Protein AF-A0A6P5FGN2-F1 (afdb_monomer_lite)

Sequence (164 aa):
MEKKVLAVSGIVGFLGLLSAILGFIANTKRIKASQVQLTTSGDCIYPESSAAALAVVAAVTLLFAQLIASAATGCGCCCCCKGSTRQWKWNCRRVSGLIAAIVSWFTFILAFSIFISAAVWNSRHRQSGQKSCYVLRSRDLPEAAILSLITAILGVSSYVSLRD

pLDDT: mean 79.88, std 17.23, range [37.84, 97.81]

Secondary structure (DSSP, 8-state):
-HHHHHHHHHHHHHHHHHHHHHHHHHHHHSPPGGGPEEPTTSPEE-----HHHHHHHHHHHHHHHHHHHHHHH--TT-TTS----------HHHHHHHHHHHHHHHHHHHHHHHHHHHHHHHH----TT-SS-----TTHHHHHHHHHHHHHHHHHHHHHHHH-

Structure (mmCIF, N/CA/C/O backbone):
data_AF-A0A6P5FGN2-F1
#
_entry.id   AF-A0A6P5FGN2-F1
#
loop_
_atom_site.group_PDB
_atom_site.id
_atom_site.type_symbol
_atom_site.label_atom_id
_atom_site.label_alt_id
_atom_site.label_comp_id
_atom_site.label_asym_id
_atom_site.label_entity_id
_atom_site.label_seq_id
_atom_site.pdbx_PDB_ins_code
_atom_site.Cartn_x
_atom_site.Cartn_y
_atom_site.Cartn_z
_atom_site.occupancy
_atom_site.B_iso_or_equiv
_atom_site.auth_seq_id
_atom_site.auth_comp_id
_atom_site.auth_asym_id
_atom_site.auth_atom_id
_atom_site.pdbx_PDB_model_num
ATOM 1 N N . MET A 1 1 ? 8.329 4.304 -26.026 1.00 60.59 1 MET A N 1
ATOM 2 C CA . MET A 1 1 ? 8.625 3.798 -24.664 1.00 60.59 1 MET A CA 1
ATOM 3 C C . MET A 1 1 ? 8.032 4.717 -23.599 1.00 60.59 1 MET A C 1
ATOM 5 O O . MET A 1 1 ? 7.342 4.222 -22.717 1.00 60.59 1 MET A O 1
ATOM 9 N N . GLU A 1 2 ? 8.170 6.035 -23.750 1.00 80.88 2 GLU A N 1
ATOM 10 C CA . GLU A 1 2 ? 7.707 7.057 -22.793 1.00 80.88 2 GLU A CA 1
ATOM 11 C C . GLU A 1 2 ? 6.203 7.019 -22.489 1.00 80.88 2 GLU A C 1
ATOM 13 O O . GLU A 1 2 ? 5.822 7.004 -21.326 1.00 80.88 2 GLU A O 1
ATOM 18 N N . LYS A 1 3 ? 5.333 6.878 -23.502 1.00 85.12 3 LYS A N 1
ATOM 19 C CA . LYS A 1 3 ? 3.870 6.796 -23.288 1.00 85.12 3 LYS A CA 1
ATOM 20 C C . LYS A 1 3 ? 3.469 5.668 -22.327 1.00 85.12 3 LYS A C 1
ATOM 22 O O . LYS A 1 3 ? 2.592 5.844 -21.492 1.00 85.12 3 LYS A O 1
ATOM 27 N N . LYS A 1 4 ? 4.135 4.510 -22.422 1.00 85.31 4 LYS A N 1
ATOM 28 C CA . LYS A 1 4 ? 3.895 3.367 -21.526 1.00 85.31 4 LYS A CA 1
ATOM 29 C C . LYS A 1 4 ? 4.480 3.604 -20.131 1.00 85.31 4 LYS A C 1
ATOM 31 O O . LYS A 1 4 ? 3.962 3.051 -19.167 1.00 85.31 4 LYS A O 1
ATOM 36 N N . VAL A 1 5 ? 5.578 4.356 -20.024 1.00 87.31 5 VAL A N 1
ATOM 37 C CA . VAL A 1 5 ? 6.151 4.742 -18.728 1.00 87.31 5 VAL A CA 1
ATOM 38 C C . VAL A 1 5 ? 5.191 5.687 -18.010 1.00 87.31 5 VAL A C 1
ATOM 40 O O . VAL A 1 5 ? 4.745 5.371 -16.915 1.00 87.31 5 VAL A O 1
ATOM 43 N N . LEU A 1 6 ? 4.762 6.755 -18.684 1.00 90.25 6 LEU A N 1
ATOM 44 C CA . LEU A 1 6 ? 3.795 7.721 -18.159 1.00 90.25 6 LEU A CA 1
ATOM 45 C C . LEU A 1 6 ? 2.469 7.068 -17.754 1.00 90.25 6 LEU A C 1
ATOM 47 O O . LEU A 1 6 ? 1.981 7.323 -16.658 1.00 90.25 6 LEU A O 1
ATOM 51 N N . ALA A 1 7 ? 1.913 6.189 -18.595 1.00 93.50 7 ALA A N 1
ATOM 52 C CA . ALA A 1 7 ? 0.653 5.513 -18.291 1.00 93.50 7 ALA A CA 1
ATOM 53 C C . ALA A 1 7 ? 0.744 4.648 -17.022 1.00 93.50 7 ALA A C 1
ATOM 55 O O . ALA A 1 7 ? -0.091 4.773 -16.132 1.00 93.50 7 ALA A O 1
ATOM 56 N N . VAL A 1 8 ? 1.771 3.798 -16.908 1.00 92.06 8 VAL A N 1
ATOM 57 C CA . VAL A 1 8 ? 1.939 2.922 -15.736 1.00 92.06 8 VAL A CA 1
ATOM 58 C C . VAL A 1 8 ? 2.236 3.737 -14.480 1.00 92.06 8 VAL A C 1
ATOM 60 O O . VAL A 1 8 ? 1.609 3.498 -13.453 1.00 92.06 8 VAL A O 1
ATOM 63 N N . SER A 1 9 ? 3.132 4.725 -14.558 1.00 93.44 9 SER A N 1
ATOM 64 C CA . SER A 1 9 ? 3.443 5.591 -13.417 1.00 93.44 9 SER A CA 1
ATOM 65 C C . SER A 1 9 ? 2.220 6.378 -12.946 1.00 93.44 9 SER A C 1
ATOM 67 O O . SER A 1 9 ? 1.997 6.492 -11.744 1.00 93.44 9 SER A O 1
ATOM 69 N N . GLY A 1 10 ? 1.395 6.865 -13.880 1.00 95.50 10 GLY A N 1
ATOM 70 C CA . GLY A 1 10 ? 0.134 7.537 -13.574 1.00 95.50 10 GLY A CA 1
ATOM 71 C C . GLY A 1 10 ? -0.862 6.619 -12.866 1.00 95.50 10 GLY A C 1
ATOM 72 O O . GLY A 1 10 ? -1.411 7.003 -11.837 1.00 95.50 10 GLY A O 1
ATOM 73 N N . ILE A 1 11 ? -1.048 5.388 -13.359 1.00 96.38 11 ILE A N 1
ATOM 74 C CA . ILE A 1 11 ? -1.948 4.401 -12.739 1.00 96.38 11 ILE A CA 1
ATOM 75 C C . ILE A 1 11 ? -1.467 4.034 -11.329 1.00 96.38 11 ILE A C 1
ATOM 77 O O . ILE A 1 11 ? -2.244 4.102 -10.380 1.00 96.38 11 ILE A O 1
ATOM 81 N N . VAL A 1 12 ? -0.188 3.677 -11.172 1.00 95.88 12 VAL A N 1
ATOM 82 C CA . VAL A 1 12 ? 0.386 3.288 -9.872 1.00 95.88 12 VAL A CA 1
ATOM 83 C C . VAL A 1 12 ? 0.332 4.453 -8.882 1.00 95.88 12 VAL A C 1
ATOM 85 O O . VAL A 1 12 ? -0.074 4.260 -7.737 1.00 95.88 12 VAL A O 1
ATOM 88 N N . GLY A 1 13 ? 0.685 5.663 -9.323 1.00 95.56 13 GLY A N 1
ATOM 89 C CA . GLY A 1 13 ? 0.623 6.868 -8.497 1.00 95.56 13 GLY A CA 1
ATOM 90 C C . GLY A 1 13 ? -0.800 7.197 -8.046 1.00 95.56 13 GLY A C 1
ATOM 91 O O . GLY A 1 13 ? -1.022 7.461 -6.866 1.00 95.56 13 GLY A O 1
ATOM 92 N N . PHE A 1 14 ? -1.777 7.111 -8.953 1.00 97.69 14 PHE A N 1
ATOM 93 C CA . PHE A 1 14 ? -3.188 7.330 -8.633 1.00 97.69 14 PHE A CA 1
ATOM 94 C C . PHE A 1 14 ? -3.716 6.309 -7.620 1.00 97.69 14 PHE A C 1
ATOM 96 O O . PHE A 1 14 ? -4.335 6.697 -6.631 1.00 97.69 14 PHE A O 1
ATOM 103 N N . LEU A 1 15 ? -3.433 5.019 -7.822 1.00 97.38 15 LEU A N 1
ATOM 104 C CA . LEU A 1 15 ? -3.842 3.960 -6.895 1.00 97.38 15 LEU A CA 1
ATOM 105 C C . LEU A 1 15 ? -3.176 4.118 -5.519 1.00 97.38 15 LEU A C 1
ATOM 107 O O . LEU A 1 15 ? -3.842 3.985 -4.494 1.00 97.38 15 LEU A O 1
ATOM 111 N N . GLY A 1 16 ? -1.885 4.458 -5.483 1.00 96.81 16 GLY A N 1
ATOM 112 C CA . GLY A 1 16 ? -1.168 4.750 -4.241 1.00 96.81 16 GLY A CA 1
ATOM 113 C C . GLY A 1 16 ? -1.766 5.934 -3.479 1.00 96.81 16 GLY A C 1
ATOM 114 O O . GLY A 1 16 ? -1.995 5.846 -2.272 1.00 96.81 16 GLY A O 1
ATOM 115 N N . LEU A 1 17 ? -2.090 7.020 -4.188 1.00 97.69 17 LEU A N 1
ATOM 116 C CA . LEU A 1 17 ? -2.737 8.195 -3.605 1.00 97.69 17 LEU A CA 1
ATOM 117 C C . LEU A 1 17 ? -4.141 7.871 -3.078 1.00 97.69 17 LEU A C 1
ATOM 119 O O . LEU A 1 17 ? -4.474 8.247 -1.954 1.00 97.69 17 LEU A O 1
ATOM 123 N N . LEU A 1 18 ? -4.945 7.137 -3.851 1.00 97.81 18 LEU A N 1
ATOM 124 C CA . LEU A 1 18 ? -6.264 6.666 -3.423 1.00 97.81 18 LEU A CA 1
ATOM 125 C C . LEU A 1 18 ? -6.179 5.822 -2.152 1.00 97.81 18 LEU A C 1
ATOM 127 O O . LEU A 1 18 ? -6.929 6.070 -1.211 1.00 97.81 18 LEU A O 1
ATOM 131 N N . SER A 1 19 ? -5.250 4.863 -2.100 1.00 97.12 19 SER A N 1
ATOM 132 C CA . SER A 1 19 ? -4.999 4.046 -0.907 1.00 97.12 19 SER A CA 1
ATOM 133 C C . SER A 1 19 ? -4.714 4.918 0.319 1.00 97.12 19 SER A C 1
ATOM 135 O O . SER A 1 19 ? -5.308 4.717 1.379 1.00 97.12 19 SER A O 1
ATOM 137 N N . ALA A 1 20 ? -3.845 5.920 0.177 1.00 96.88 20 ALA A N 1
ATOM 138 C CA . ALA A 1 20 ? -3.498 6.817 1.273 1.00 96.88 20 ALA A CA 1
ATOM 139 C C . ALA A 1 20 ? -4.702 7.641 1.752 1.00 96.88 20 ALA A C 1
ATOM 141 O O . ALA A 1 20 ? -4.963 7.709 2.956 1.00 96.88 20 ALA A O 1
ATOM 142 N N . ILE A 1 21 ? -5.470 8.218 0.820 1.00 97.12 21 ILE A N 1
ATOM 143 C CA . ILE A 1 21 ? -6.691 8.975 1.128 1.00 97.12 21 ILE A CA 1
ATOM 144 C C . ILE A 1 21 ? -7.687 8.083 1.875 1.00 97.12 21 ILE A C 1
ATOM 146 O O . ILE A 1 21 ? -8.178 8.467 2.935 1.00 97.12 21 ILE A O 1
ATOM 150 N N . LEU A 1 22 ? -7.943 6.873 1.374 1.00 95.25 22 LEU A N 1
ATOM 151 C CA . LEU A 1 22 ? -8.832 5.911 2.023 1.00 95.25 22 LEU A CA 1
ATOM 152 C C . LEU A 1 22 ? -8.343 5.534 3.427 1.00 95.25 22 LEU A C 1
ATOM 154 O O . LEU A 1 22 ? -9.156 5.472 4.348 1.00 95.25 22 LEU A O 1
ATOM 158 N N . GLY A 1 23 ? -7.032 5.363 3.622 1.00 93.75 23 GLY A N 1
ATOM 159 C CA . GLY A 1 23 ? -6.427 5.120 4.934 1.00 93.75 23 GLY A CA 1
ATOM 160 C C . GLY A 1 23 ? -6.644 6.268 5.926 1.00 93.75 23 GLY A C 1
ATOM 161 O O . GLY A 1 23 ? -7.024 6.035 7.078 1.00 93.75 23 GLY A O 1
ATOM 162 N N . PHE A 1 24 ? -6.490 7.520 5.483 1.00 93.94 24 PHE A N 1
ATOM 163 C CA . PHE A 1 24 ? -6.794 8.692 6.311 1.00 93.94 24 PHE A CA 1
ATOM 164 C C . PHE A 1 24 ? -8.290 8.817 6.617 1.00 93.94 24 PHE A C 1
ATOM 166 O O . PHE A 1 24 ? -8.657 9.079 7.766 1.00 93.94 24 PHE A O 1
ATOM 173 N N . ILE A 1 25 ? -9.165 8.575 5.637 1.00 92.81 25 ILE A N 1
ATOM 174 C CA . ILE A 1 25 ? -10.618 8.589 5.860 1.00 92.81 25 ILE A CA 1
ATOM 175 C C . ILE A 1 25 ? -10.991 7.491 6.863 1.00 92.81 25 ILE A C 1
ATOM 177 O O . ILE A 1 25 ? -11.688 7.776 7.839 1.00 92.81 25 ILE A O 1
ATOM 181 N N . ALA A 1 26 ? -10.463 6.275 6.711 1.00 89.75 26 ALA A N 1
ATOM 182 C CA . ALA A 1 26 ? -10.654 5.187 7.667 1.00 89.75 26 ALA A CA 1
ATOM 183 C C . ALA A 1 26 ? -10.213 5.592 9.087 1.00 89.75 26 ALA A C 1
ATOM 185 O O . ALA A 1 26 ? -10.928 5.324 10.053 1.00 89.75 26 ALA A O 1
ATOM 186 N N . ASN A 1 27 ? -9.101 6.326 9.225 1.00 88.50 27 ASN A N 1
ATOM 187 C CA . ASN A 1 27 ? -8.640 6.834 10.519 1.00 88.50 27 ASN A CA 1
ATOM 188 C C . ASN A 1 27 ? -9.612 7.838 11.155 1.00 88.50 27 ASN A C 1
ATOM 190 O O . ASN A 1 27 ? -9.763 7.851 12.375 1.00 88.50 27 ASN A O 1
ATOM 194 N N . THR A 1 28 ? -10.275 8.679 10.359 1.00 86.75 28 THR A N 1
ATOM 195 C CA . THR A 1 28 ? -11.293 9.608 10.885 1.00 86.75 28 THR A CA 1
ATOM 196 C C . THR A 1 28 ? -12.589 8.902 11.273 1.00 86.75 28 THR A C 1
ATOM 198 O O . THR A 1 28 ? -13.271 9.343 12.197 1.00 86.75 28 THR A O 1
ATOM 201 N N . LYS A 1 29 ? -12.917 7.801 10.588 1.00 85.19 29 LYS A N 1
ATOM 202 C CA . LYS A 1 29 ? -14.137 7.014 10.801 1.00 85.19 29 LYS A CA 1
ATOM 203 C C . LYS A 1 29 ? -13.996 5.926 11.864 1.00 85.19 29 LYS A C 1
ATOM 205 O O . LYS A 1 29 ? -15.001 5.312 12.213 1.00 85.19 29 LYS A O 1
ATOM 210 N N . ARG A 1 30 ? -12.789 5.660 12.370 1.00 79.88 30 ARG A N 1
ATOM 211 C CA . ARG A 1 30 ? -12.559 4.624 13.387 1.00 79.88 30 ARG A CA 1
ATOM 212 C C . ARG A 1 30 ? -13.277 4.942 14.694 1.00 79.88 30 ARG A C 1
ATOM 214 O O . ARG A 1 30 ? -13.417 6.105 15.075 1.00 79.88 30 ARG A O 1
ATOM 221 N N . ILE A 1 31 ? -13.647 3.890 15.409 1.00 77.50 31 ILE A N 1
ATOM 222 C CA . ILE A 1 31 ? -14.278 4.008 16.721 1.00 77.50 31 ILE A CA 1
ATOM 223 C C . ILE A 1 31 ? -13.237 4.481 17.737 1.00 77.50 31 ILE A C 1
ATOM 225 O O . ILE A 1 31 ? -12.163 3.887 17.874 1.00 77.50 31 ILE A O 1
ATOM 229 N N . LYS A 1 32 ? -13.544 5.572 18.441 1.00 73.50 32 LYS A N 1
ATOM 230 C CA . LYS A 1 32 ? -12.708 6.108 19.524 1.00 73.50 32 LYS A CA 1
ATOM 231 C C . LYS A 1 32 ? -13.133 5.520 20.867 1.00 73.50 32 LYS A C 1
ATOM 233 O O . LYS A 1 32 ? -14.297 5.192 21.062 1.00 73.50 32 LYS A O 1
ATOM 238 N N . ALA A 1 33 ? -12.207 5.476 21.826 1.00 69.00 33 ALA A N 1
ATOM 239 C CA . ALA A 1 33 ? -12.480 4.943 23.164 1.00 69.00 33 ALA A CA 1
ATOM 240 C C . ALA A 1 33 ? -13.606 5.700 23.877 1.00 69.00 33 ALA A C 1
ATOM 242 O O . ALA A 1 33 ? -14.420 5.097 24.558 1.00 69.00 33 ALA A O 1
ATOM 243 N N . SER A 1 34 ? -13.706 7.009 23.635 1.00 63.44 34 SER A N 1
ATOM 244 C CA . SER A 1 34 ? -14.767 7.862 24.171 1.00 63.44 34 SER A CA 1
ATOM 245 C C . SER A 1 34 ? -16.163 7.567 23.611 1.00 63.44 34 SER A C 1
ATOM 247 O O . SER A 1 34 ? -17.136 8.107 24.119 1.00 63.44 34 SER A O 1
ATOM 249 N N . GLN A 1 35 ? -16.272 6.782 22.535 1.00 67.19 35 GLN A N 1
ATOM 250 C CA . GLN A 1 35 ? -17.547 6.428 21.905 1.00 67.19 35 GLN A CA 1
ATOM 251 C C . GLN A 1 35 ? -18.040 5.035 22.315 1.00 67.19 35 GLN A C 1
ATOM 253 O O . GLN A 1 35 ? -19.146 4.658 21.938 1.00 67.19 35 GLN A O 1
ATOM 258 N N . VAL A 1 36 ? -17.234 4.271 23.059 1.00 70.50 36 VAL A N 1
ATOM 259 C CA . VAL A 1 36 ? -17.621 2.952 23.567 1.00 70.50 36 VAL A CA 1
ATOM 260 C C . VAL A 1 36 ? -18.405 3.145 24.857 1.00 70.50 36 VAL A C 1
ATOM 262 O O . VAL A 1 36 ? -17.896 3.734 25.811 1.00 70.50 36 VAL A O 1
ATOM 265 N N . GLN A 1 37 ? -19.641 2.652 24.888 1.00 68.50 37 GLN A N 1
ATOM 266 C CA . GLN A 1 37 ? -20.459 2.680 26.099 1.00 68.50 37 GLN A CA 1
ATOM 267 C C . GLN A 1 37 ? -20.335 1.350 26.841 1.00 68.50 37 GLN A C 1
ATOM 269 O O . GLN A 1 37 ? -20.466 0.284 26.236 1.00 68.50 37 GLN A O 1
ATOM 274 N N . LEU A 1 38 ? -20.093 1.421 28.151 1.00 68.94 38 LEU A N 1
ATOM 275 C CA . LEU A 1 38 ? -20.201 0.269 29.040 1.00 68.94 38 LEU A CA 1
ATOM 276 C C . LEU A 1 38 ? -21.633 0.164 29.549 1.00 68.94 38 LEU A C 1
ATOM 278 O O . LEU A 1 38 ? -22.179 1.116 30.107 1.00 68.94 38 LEU A O 1
ATOM 282 N N . THR A 1 39 ? -22.230 -1.007 29.376 1.00 67.00 39 THR A N 1
ATOM 283 C CA . THR A 1 39 ? -23.494 -1.340 30.032 1.00 67.00 39 THR A CA 1
ATOM 284 C C . THR A 1 39 ? -23.261 -1.671 31.504 1.00 67.00 39 THR A C 1
ATOM 286 O O . THR A 1 39 ? -22.173 -2.090 31.904 1.00 67.00 39 THR A O 1
ATOM 289 N N . THR A 1 40 ? -24.310 -1.545 32.319 1.00 64.00 40 THR A N 1
ATOM 290 C CA . THR A 1 40 ? -24.306 -1.922 33.744 1.00 64.00 40 THR A CA 1
ATOM 291 C C . THR A 1 40 ? -23.954 -3.403 33.965 1.00 64.00 40 THR A C 1
ATOM 293 O O . THR A 1 40 ? -23.481 -3.771 35.035 1.00 64.00 40 THR A O 1
ATOM 296 N N . SER A 1 41 ? -24.134 -4.241 32.940 1.00 66.62 41 SER A N 1
ATOM 297 C CA . SER A 1 41 ? -23.824 -5.677 32.922 1.00 66.62 41 SER A CA 1
ATOM 298 C C . SER A 1 41 ? -22.370 -5.998 32.540 1.00 66.62 41 SER A C 1
ATOM 300 O O . SER A 1 41 ? -21.976 -7.161 32.578 1.00 66.62 41 SER A O 1
ATOM 302 N N . GLY A 1 42 ? -21.566 -4.990 32.175 1.00 67.38 42 GLY A N 1
ATOM 303 C CA . GLY A 1 42 ? -20.173 -5.159 31.750 1.00 67.38 42 GLY A CA 1
ATOM 304 C C . GLY A 1 42 ? -19.975 -5.448 30.256 1.00 67.38 42 GLY A C 1
ATOM 305 O O . GLY A 1 42 ? -18.839 -5.664 29.841 1.00 67.38 42 GLY A O 1
ATOM 306 N N . ASP A 1 43 ? -21.034 -5.426 29.439 1.00 67.62 43 ASP A N 1
ATOM 307 C CA . ASP A 1 43 ? -20.933 -5.538 27.978 1.00 67.62 43 ASP A CA 1
ATOM 308 C C . ASP A 1 43 ? -20.596 -4.182 27.332 1.00 67.62 43 ASP A C 1
ATOM 310 O O . ASP A 1 43 ? -21.106 -3.136 27.750 1.00 67.62 43 ASP A O 1
ATOM 314 N N . CYS A 1 44 ? -19.771 -4.205 26.280 1.00 73.38 44 CYS A N 1
ATOM 315 C CA . CYS A 1 44 ? -19.369 -3.026 25.509 1.00 73.38 44 CYS A CA 1
ATOM 316 C C . CYS A 1 44 ? -20.283 -2.835 24.285 1.00 73.38 44 CYS A C 1
ATOM 318 O O . CYS A 1 44 ? -20.401 -3.733 23.447 1.00 73.38 44 CYS A O 1
ATOM 320 N N . ILE A 1 45 ? -20.880 -1.650 24.136 1.00 69.69 45 ILE A N 1
ATOM 321 C CA . ILE A 1 45 ? -21.658 -1.265 22.950 1.00 69.69 45 ILE A CA 1
ATOM 322 C C . ILE A 1 45 ? -20.777 -0.415 22.032 1.00 69.69 45 ILE A C 1
ATOM 324 O O . ILE A 1 45 ? -20.259 0.630 22.436 1.00 69.69 45 ILE A O 1
ATOM 328 N N . TYR A 1 46 ? -20.628 -0.865 20.785 1.00 70.00 46 TYR A N 1
ATOM 329 C CA . TYR A 1 46 ? -19.862 -0.184 19.743 1.00 70.00 46 TYR A CA 1
ATOM 330 C C . TYR A 1 46 ? -20.806 0.499 18.737 1.00 70.00 46 TYR A C 1
ATOM 332 O O . TYR A 1 46 ? -21.759 -0.138 18.285 1.00 70.00 46 TYR A O 1
ATOM 340 N N . PRO A 1 47 ? -20.558 1.767 18.359 1.00 71.38 47 PRO A N 1
ATOM 341 C CA . PRO A 1 47 ? -21.309 2.434 17.298 1.00 71.38 47 PRO A CA 1
ATOM 342 C C . PRO A 1 47 ? -20.948 1.863 15.920 1.00 71.38 47 PRO A C 1
ATOM 344 O O . PRO A 1 47 ? -19.828 1.395 15.717 1.00 71.38 47 PRO A O 1
ATOM 347 N N . GLU A 1 48 ? -21.858 1.958 14.948 1.00 72.31 48 GLU A N 1
ATOM 348 C CA . GLU A 1 48 ? -21.538 1.572 13.570 1.00 72.31 48 GLU A CA 1
ATOM 349 C C . GLU A 1 48 ? -20.390 2.418 12.998 1.00 72.31 48 GLU A C 1
ATOM 351 O O . GLU A 1 48 ? -20.379 3.649 13.085 1.00 72.31 48 GLU A O 1
ATOM 356 N N . SER A 1 49 ? -19.417 1.748 12.375 1.00 76.81 49 SER A N 1
ATOM 357 C CA . SER A 1 49 ? -18.275 2.394 11.731 1.00 76.81 49 SER A CA 1
ATOM 358 C C . SER A 1 49 ? -17.889 1.696 10.430 1.00 76.81 49 SER A C 1
ATOM 360 O O . SER A 1 49 ? -17.667 0.487 10.385 1.00 76.81 49 SER A O 1
ATOM 362 N N . SER A 1 50 ? -17.704 2.490 9.372 1.00 84.88 50 SER A N 1
ATOM 363 C CA . SER A 1 50 ? -17.208 2.036 8.068 1.00 84.88 50 SER A CA 1
ATOM 364 C C . SER A 1 50 ? -15.678 1.924 7.983 1.00 84.88 50 SER A C 1
ATOM 366 O O . SER A 1 50 ? -15.144 1.620 6.914 1.00 84.88 50 SER A O 1
ATOM 368 N N . ALA A 1 51 ? -14.946 2.147 9.082 1.00 86.81 51 ALA A N 1
ATOM 369 C CA . ALA A 1 51 ? -13.482 2.163 9.075 1.00 86.81 51 ALA A CA 1
ATOM 370 C C . ALA A 1 51 ? -12.860 0.834 8.618 1.00 86.81 51 ALA A C 1
ATOM 372 O O . ALA A 1 51 ? -11.889 0.856 7.865 1.00 86.81 51 ALA A O 1
ATOM 373 N N . ALA A 1 52 ? -13.441 -0.309 9.009 1.00 85.94 52 ALA A N 1
ATOM 374 C CA . ALA A 1 52 ? -12.985 -1.627 8.559 1.00 85.94 52 ALA A CA 1
ATOM 375 C C . ALA A 1 52 ? -13.041 -1.756 7.033 1.00 85.94 52 ALA A C 1
ATOM 377 O O . ALA A 1 52 ? -12.047 -2.109 6.405 1.00 85.94 52 ALA A O 1
ATOM 378 N N . ALA A 1 53 ? -14.192 -1.434 6.437 1.00 90.44 53 ALA A N 1
ATOM 379 C CA . ALA A 1 53 ? -14.388 -1.531 4.996 1.00 90.44 53 ALA A CA 1
ATOM 380 C C . ALA A 1 53 ? -13.418 -0.608 4.246 1.00 90.44 53 ALA A C 1
ATOM 382 O O . ALA A 1 53 ? -12.757 -1.042 3.308 1.00 90.44 53 ALA A O 1
ATOM 383 N N . LEU A 1 54 ? -13.263 0.637 4.706 1.00 93.00 54 LEU A N 1
ATOM 384 C CA . LEU A 1 54 ? -12.330 1.591 4.104 1.00 93.00 54 LEU A CA 1
ATOM 385 C C . LEU A 1 54 ? -10.869 1.119 4.189 1.00 93.00 54 LEU A C 1
ATOM 387 O O . LEU A 1 54 ? -10.137 1.259 3.211 1.00 93.00 54 LEU A O 1
ATOM 391 N N . ALA A 1 55 ? -10.454 0.517 5.308 1.00 91.75 55 ALA A N 1
ATOM 392 C CA . ALA A 1 55 ? -9.115 -0.056 5.454 1.00 91.75 55 ALA A CA 1
ATOM 393 C C . ALA A 1 55 ? -8.884 -1.250 4.507 1.00 91.75 55 ALA A C 1
ATOM 395 O O . ALA A 1 55 ? -7.817 -1.351 3.904 1.00 91.75 55 ALA A O 1
ATOM 396 N N . VAL A 1 56 ? -9.888 -2.114 4.307 1.00 94.25 56 VAL A N 1
ATOM 397 C CA . VAL A 1 56 ? -9.813 -3.216 3.327 1.00 94.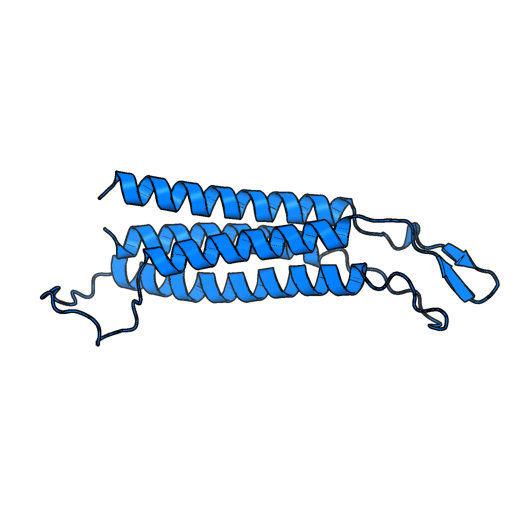25 56 VAL A CA 1
ATOM 398 C C . VAL A 1 56 ? -9.691 -2.674 1.905 1.00 94.25 56 VAL A C 1
ATOM 400 O O . VAL A 1 56 ? -8.825 -3.121 1.154 1.00 94.25 56 VAL A O 1
ATOM 403 N N . VAL A 1 57 ? -10.515 -1.691 1.531 1.00 96.50 57 VAL A N 1
ATOM 404 C CA . VAL A 1 57 ? -10.449 -1.086 0.191 1.00 96.50 57 VAL A CA 1
ATOM 405 C C . VAL A 1 57 ? -9.092 -0.410 -0.026 1.00 96.50 57 VAL A C 1
ATOM 407 O O . VAL A 1 57 ? -8.506 -0.573 -1.097 1.00 96.50 57 VAL A O 1
ATOM 410 N N . ALA A 1 58 ? -8.541 0.275 0.98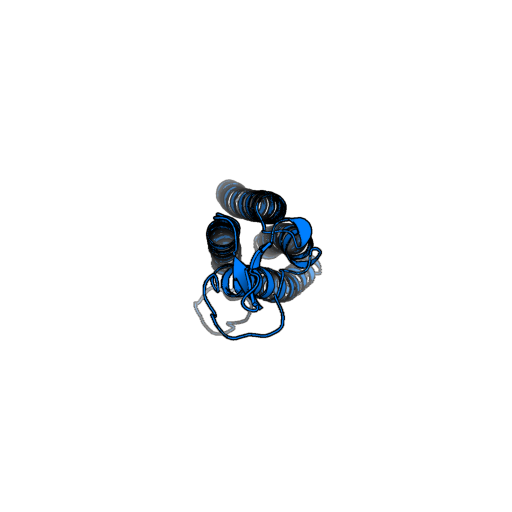2 1.00 95.94 58 ALA A N 1
ATOM 411 C CA . ALA A 1 58 ? -7.190 0.835 0.921 1.00 95.94 58 ALA A CA 1
ATOM 412 C C . ALA A 1 58 ? -6.130 -0.258 0.680 1.00 95.94 58 ALA A C 1
ATOM 414 O O . ALA A 1 58 ? -5.333 -0.141 -0.253 1.00 95.94 58 ALA A O 1
ATOM 415 N N . ALA A 1 59 ? -6.173 -1.357 1.443 1.00 96.94 59 ALA A N 1
ATOM 416 C CA . ALA A 1 59 ? -5.247 -2.484 1.298 1.00 96.94 59 ALA A CA 1
ATOM 417 C C . ALA A 1 59 ? -5.291 -3.110 -0.105 1.00 96.94 59 ALA A C 1
ATOM 419 O O . ALA A 1 59 ? -4.248 -3.343 -0.717 1.00 96.94 59 ALA A O 1
ATOM 420 N N . VAL A 1 60 ? -6.494 -3.355 -0.630 1.00 97.69 60 VAL A N 1
ATOM 421 C CA . VAL A 1 60 ? -6.698 -3.924 -1.971 1.00 97.69 60 VAL A CA 1
ATOM 422 C C . VAL A 1 60 ? -6.206 -2.961 -3.053 1.00 97.69 60 VAL A C 1
ATOM 424 O O . VAL A 1 60 ? -5.530 -3.379 -3.993 1.00 97.69 60 VAL A O 1
ATOM 427 N N . THR A 1 61 ? -6.484 -1.665 -2.906 1.00 97.19 61 THR A N 1
ATOM 428 C CA . THR A 1 61 ? -6.019 -0.639 -3.852 1.00 97.19 61 THR A CA 1
ATOM 429 C C . THR A 1 61 ? -4.489 -0.586 -3.895 1.00 97.19 61 THR A C 1
ATOM 431 O O . THR A 1 61 ? -3.899 -0.573 -4.979 1.00 97.19 61 THR A O 1
ATOM 434 N N . LEU A 1 62 ? -3.831 -0.628 -2.731 1.00 97.44 62 LEU A N 1
ATOM 435 C CA . LEU A 1 62 ? -2.372 -0.667 -2.639 1.00 97.44 62 LEU A CA 1
ATOM 436 C C . LEU A 1 62 ? -1.782 -1.954 -3.231 1.00 97.44 62 LEU A C 1
ATOM 438 O O . LEU A 1 62 ? -0.756 -1.898 -3.909 1.00 97.44 62 LEU A O 1
ATOM 442 N N . LEU A 1 63 ? -2.433 -3.102 -3.016 1.00 97.62 63 LEU A N 1
ATOM 443 C CA . LEU A 1 63 ? -2.032 -4.379 -3.612 1.00 97.62 63 LEU A CA 1
ATOM 444 C C . LEU A 1 63 ? -2.013 -4.283 -5.140 1.00 97.62 63 LEU A C 1
ATOM 446 O O . LEU A 1 63 ? -1.020 -4.661 -5.761 1.00 97.62 63 LEU A O 1
ATOM 450 N N . PHE A 1 64 ? -3.056 -3.720 -5.754 1.00 97.19 64 PHE A N 1
ATOM 451 C CA . PHE A 1 64 ? -3.068 -3.509 -7.202 1.00 97.19 64 PHE A CA 1
ATOM 452 C C . PHE A 1 64 ? -1.953 -2.566 -7.661 1.00 97.19 64 PHE A C 1
ATOM 454 O O . PHE A 1 64 ? -1.288 -2.868 -8.652 1.00 97.19 64 PHE A O 1
ATOM 461 N N . ALA A 1 65 ? -1.691 -1.477 -6.932 1.00 96.19 65 ALA A N 1
ATOM 462 C CA . ALA A 1 65 ? -0.577 -0.581 -7.245 1.00 96.19 65 ALA A CA 1
ATOM 463 C C . ALA A 1 65 ? 0.770 -1.332 -7.260 1.00 96.19 65 ALA A C 1
ATOM 465 O O . ALA A 1 65 ? 1.525 -1.224 -8.232 1.00 96.19 65 ALA A O 1
ATOM 466 N N . GLN A 1 66 ? 1.039 -2.147 -6.233 1.00 96.00 66 GLN A N 1
ATOM 467 C CA . GLN A 1 66 ? 2.282 -2.916 -6.115 1.00 96.00 66 GLN A CA 1
ATOM 468 C C . GLN A 1 66 ? 2.405 -4.006 -7.189 1.00 96.00 66 GLN A C 1
ATOM 470 O O . GLN A 1 66 ? 3.486 -4.201 -7.755 1.00 96.00 66 GLN A O 1
ATOM 475 N N . LEU A 1 67 ? 1.308 -4.702 -7.507 1.00 93.88 67 LEU A N 1
ATOM 476 C CA . LEU A 1 67 ? 1.284 -5.729 -8.552 1.00 93.88 67 LEU A CA 1
ATOM 477 C C . LEU A 1 67 ? 1.531 -5.131 -9.939 1.00 93.88 67 LEU A C 1
ATOM 479 O O . LEU A 1 67 ? 2.329 -5.677 -10.699 1.00 93.88 67 LEU A O 1
ATOM 483 N N . ILE A 1 68 ? 0.903 -3.996 -10.259 1.00 93.12 68 ILE A N 1
ATOM 484 C CA . ILE A 1 68 ? 1.103 -3.306 -11.540 1.00 93.12 68 ILE A CA 1
ATOM 485 C C . ILE A 1 68 ? 2.553 -2.827 -11.662 1.00 93.12 68 ILE A C 1
ATOM 487 O O . ILE A 1 68 ? 3.182 -3.066 -12.695 1.00 93.12 68 ILE A O 1
ATOM 491 N N . ALA A 1 69 ? 3.107 -2.212 -10.611 1.00 89.94 69 ALA A N 1
ATOM 492 C CA . ALA A 1 69 ? 4.503 -1.775 -10.596 1.00 89.94 69 ALA A CA 1
ATOM 493 C C . ALA A 1 69 ? 5.475 -2.953 -10.802 1.00 89.94 69 ALA A C 1
ATOM 495 O O . ALA A 1 69 ? 6.382 -2.864 -11.631 1.00 89.94 69 ALA A O 1
ATOM 496 N N . SER A 1 70 ? 5.240 -4.078 -10.117 1.00 89.69 70 SER A N 1
ATOM 497 C CA . SER A 1 70 ? 6.075 -5.287 -10.202 1.00 89.69 70 SER A CA 1
ATOM 498 C C . SER A 1 70 ? 5.957 -6.011 -11.548 1.00 89.69 70 SER A C 1
ATOM 500 O O . SER A 1 70 ? 6.943 -6.507 -12.090 1.00 89.69 70 SER A O 1
ATOM 502 N N . ALA A 1 71 ? 4.756 -6.067 -12.126 1.00 87.06 71 ALA A N 1
ATOM 503 C CA . ALA A 1 71 ? 4.551 -6.650 -13.449 1.00 87.06 71 ALA A CA 1
ATOM 504 C C . ALA A 1 71 ? 5.209 -5.799 -14.546 1.00 87.06 71 ALA A C 1
ATOM 506 O O . ALA A 1 71 ? 5.725 -6.334 -15.530 1.00 87.06 71 ALA A O 1
ATOM 507 N N . ALA A 1 72 ? 5.214 -4.474 -14.378 1.00 84.62 72 ALA A N 1
ATOM 508 C CA . ALA A 1 72 ? 5.749 -3.544 -15.363 1.00 84.62 72 ALA A CA 1
ATOM 509 C C . ALA A 1 72 ? 7.286 -3.456 -15.363 1.00 84.62 72 ALA A C 1
ATOM 511 O O . ALA A 1 72 ? 7.870 -3.230 -16.429 1.00 84.62 72 ALA A O 1
ATOM 512 N N . THR A 1 73 ? 7.940 -3.647 -14.210 1.00 77.38 73 THR A N 1
ATOM 513 C CA . THR A 1 73 ? 9.408 -3.770 -14.094 1.00 77.38 73 THR A CA 1
ATOM 514 C C . THR A 1 73 ? 9.937 -5.078 -14.686 1.00 77.38 73 THR A C 1
ATOM 516 O O . THR A 1 73 ? 11.079 -5.121 -15.147 1.00 77.38 73 THR A O 1
ATOM 519 N N . GLY A 1 74 ? 9.101 -6.119 -14.753 1.00 65.06 74 GLY A N 1
ATOM 520 C CA . GLY A 1 74 ? 9.497 -7.460 -15.176 1.00 65.06 74 GLY A CA 1
ATOM 521 C C . GLY A 1 74 ? 10.284 -8.192 -14.084 1.00 65.06 74 GLY A C 1
ATOM 522 O O . GLY A 1 74 ? 10.743 -7.594 -13.113 1.00 65.06 74 GLY A O 1
ATOM 523 N N . CYS A 1 75 ? 10.446 -9.511 -14.217 1.00 56.97 75 CYS A N 1
ATOM 524 C CA . CYS A 1 75 ? 11.205 -10.287 -13.237 1.00 56.97 75 CYS A CA 1
ATOM 525 C C . CYS A 1 75 ? 12.700 -9.941 -13.332 1.00 56.97 75 CYS A C 1
ATOM 527 O O . CYS A 1 75 ? 13.446 -10.571 -14.078 1.00 56.97 75 CYS A O 1
ATOM 529 N N . GLY A 1 76 ? 13.146 -8.948 -12.556 1.00 51.62 76 GLY A N 1
ATOM 530 C CA . GLY A 1 76 ? 14.557 -8.561 -12.436 1.00 51.62 76 GLY A CA 1
ATOM 531 C C . GLY A 1 76 ? 15.462 -9.656 -11.854 1.00 51.62 76 GLY A C 1
ATOM 532 O O . GLY A 1 76 ? 16.674 -9.486 -11.843 1.00 51.62 76 GLY A O 1
ATOM 533 N N . CYS A 1 77 ? 14.882 -10.774 -11.399 1.00 46.75 77 CYS A N 1
ATOM 534 C CA . CYS A 1 77 ? 15.582 -11.925 -10.824 1.00 46.75 77 CYS A CA 1
ATOM 535 C C . CYS A 1 77 ? 15.646 -13.145 -11.770 1.00 46.75 77 CYS A C 1
ATOM 537 O O . CYS A 1 77 ? 16.375 -14.095 -11.501 1.00 46.75 77 CYS A O 1
ATOM 539 N N . CYS A 1 78 ? 14.894 -13.163 -12.880 1.00 44.22 78 CYS A N 1
ATOM 540 C CA . CYS A 1 78 ? 14.899 -14.306 -13.794 1.00 44.22 78 CYS A CA 1
ATOM 541 C C . CYS A 1 78 ? 15.974 -14.147 -14.869 1.00 44.22 78 CYS A C 1
ATOM 543 O O . CYS A 1 78 ? 15.716 -13.660 -15.969 1.00 44.22 78 CYS A O 1
ATOM 545 N N . CYS A 1 79 ? 17.152 -14.691 -14.582 1.00 43.53 79 CYS A N 1
ATOM 546 C CA . CYS A 1 79 ? 18.183 -15.012 -15.569 1.00 43.53 79 CYS A CA 1
ATOM 547 C C . CYS A 1 79 ? 17.734 -16.018 -16.657 1.00 43.53 79 CYS A C 1
ATOM 549 O O . CYS A 1 79 ? 18.536 -16.344 -17.524 1.00 43.53 79 CYS A O 1
ATOM 551 N N . CYS A 1 80 ? 16.488 -16.518 -16.653 1.00 40.53 80 CYS A N 1
ATOM 552 C CA . CYS A 1 80 ? 16.126 -17.718 -17.420 1.00 40.53 80 CYS A CA 1
ATOM 553 C C . CYS A 1 80 ? 15.002 -17.580 -18.459 1.00 40.53 80 CYS A C 1
ATOM 555 O O . CYS A 1 80 ? 14.707 -18.569 -19.123 1.00 40.53 80 CYS A O 1
ATOM 557 N N . CYS A 1 81 ? 14.382 -16.415 -18.683 1.00 41.56 81 CYS A N 1
ATOM 558 C CA . CYS A 1 81 ? 13.236 -16.356 -19.604 1.00 41.56 81 CYS A CA 1
ATOM 559 C C . CYS A 1 81 ? 13.390 -15.309 -20.717 1.00 41.56 81 CYS A C 1
ATOM 561 O O . CYS A 1 81 ? 13.137 -14.125 -20.518 1.00 41.56 81 CYS A O 1
ATOM 563 N N . LYS A 1 82 ? 13.691 -15.834 -21.916 1.00 37.84 82 LYS A N 1
ATOM 564 C CA . LYS A 1 82 ? 13.593 -15.244 -23.267 1.00 37.84 82 LYS A CA 1
ATOM 565 C C . LYS A 1 82 ? 14.707 -14.283 -23.711 1.00 37.84 82 LYS A C 1
ATOM 567 O O . LYS A 1 82 ? 14.545 -13.071 -23.760 1.00 37.84 82 LYS A O 1
ATOM 572 N N . GLY A 1 83 ? 15.789 -14.877 -24.216 1.00 41.28 83 GLY A N 1
ATOM 573 C CA . GLY A 1 83 ? 16.014 -14.904 -25.671 1.00 41.28 83 GLY A CA 1
ATOM 574 C C . GLY A 1 83 ? 16.228 -13.583 -26.414 1.00 41.28 83 GLY A C 1
ATOM 575 O O . GLY A 1 83 ? 15.989 -13.537 -27.614 1.00 41.28 83 GLY A O 1
ATOM 576 N N . SER A 1 84 ? 16.686 -12.521 -25.758 1.00 39.72 84 SER A N 1
ATOM 577 C CA . SER A 1 84 ? 17.267 -11.380 -26.466 1.00 39.72 84 SER A CA 1
ATOM 578 C C . SER A 1 84 ? 18.501 -10.922 -25.712 1.00 39.72 84 SER A C 1
ATOM 580 O O . SER A 1 84 ? 18.447 -10.648 -24.516 1.00 39.72 84 SER A O 1
ATOM 582 N N . THR A 1 85 ? 19.611 -10.848 -26.431 1.00 42.03 85 THR A N 1
ATOM 583 C CA . THR A 1 85 ? 20.936 -10.336 -26.067 1.00 42.03 85 THR A CA 1
ATOM 584 C C . THR A 1 85 ? 20.893 -8.905 -25.504 1.00 42.03 85 THR A C 1
ATOM 586 O O . THR A 1 85 ? 21.393 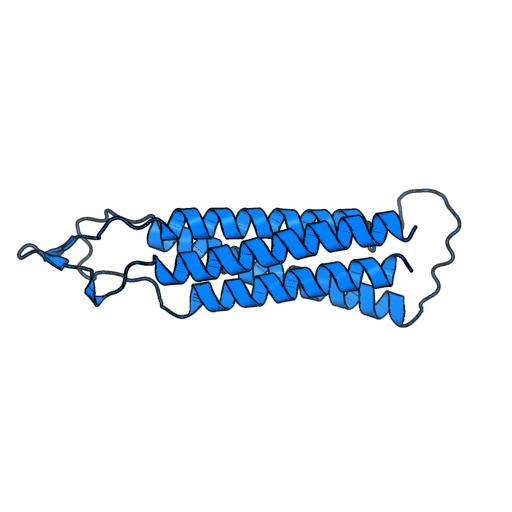-7.958 -26.102 1.00 42.03 85 THR A O 1
ATOM 589 N N . ARG A 1 86 ? 20.307 -8.708 -24.320 1.00 48.09 86 ARG A N 1
ATOM 590 C CA . ARG A 1 86 ? 20.509 -7.506 -23.507 1.00 48.09 86 ARG A CA 1
ATOM 591 C C . ARG A 1 86 ? 21.692 -7.789 -22.598 1.00 48.09 86 ARG A C 1
ATOM 593 O O . ARG A 1 86 ? 21.545 -8.440 -21.569 1.00 48.09 86 ARG A O 1
ATOM 600 N N . GLN A 1 87 ? 22.875 -7.338 -23.014 1.00 45.09 87 GLN A N 1
ATOM 601 C CA . GLN A 1 87 ? 24.051 -7.294 -22.148 1.00 45.09 87 GLN A CA 1
ATOM 602 C C . GLN A 1 87 ? 23.643 -6.695 -20.797 1.00 45.09 87 GLN A C 1
ATOM 604 O O . GLN A 1 87 ? 23.179 -5.554 -20.731 1.00 45.09 87 GLN A O 1
ATOM 609 N N . TRP A 1 88 ? 23.800 -7.478 -19.732 1.00 50.03 88 TRP A N 1
ATOM 610 C CA . TRP A 1 88 ? 23.650 -7.036 -18.352 1.00 50.03 88 TRP A CA 1
ATOM 611 C C . TRP A 1 88 ? 24.739 -6.002 -18.039 1.00 50.03 88 TRP A C 1
ATOM 613 O O . TRP A 1 88 ? 25.805 -6.329 -17.525 1.00 50.03 88 TRP A O 1
ATOM 623 N N . LYS A 1 89 ? 24.500 -4.739 -18.405 1.00 50.25 89 LYS A N 1
ATOM 624 C CA . LYS A 1 89 ? 25.344 -3.613 -17.998 1.00 50.25 89 LYS A CA 1
ATOM 625 C C . LYS A 1 89 ? 24.888 -3.138 -16.620 1.00 50.25 89 LYS A C 1
ATOM 627 O O . LYS A 1 89 ? 23.795 -2.587 -16.465 1.00 50.25 89 LYS A O 1
ATOM 632 N N . TRP A 1 90 ? 25.730 -3.386 -15.622 1.00 55.41 90 TRP A N 1
ATOM 633 C CA . TRP A 1 90 ? 25.580 -2.900 -14.253 1.00 55.41 90 TRP A CA 1
ATOM 634 C C . TRP A 1 90 ? 25.788 -1.383 -14.210 1.00 55.41 90 TRP A C 1
ATOM 636 O O . TRP A 1 90 ? 26.879 -0.897 -13.939 1.00 55.41 90 TRP A O 1
ATOM 646 N N . ASN A 1 91 ? 24.735 -0.624 -14.504 1.00 65.31 91 ASN A N 1
ATOM 647 C CA . ASN A 1 91 ? 24.734 0.828 -14.339 1.00 65.31 91 ASN A CA 1
ATOM 648 C C . ASN A 1 91 ? 24.140 1.192 -12.969 1.00 65.31 91 ASN A C 1
ATOM 650 O O . ASN A 1 91 ? 23.160 0.574 -12.543 1.00 65.31 91 ASN A O 1
ATOM 654 N N . CYS A 1 92 ? 24.655 2.242 -12.315 1.00 67.44 92 CYS A N 1
ATOM 655 C CA . CYS A 1 92 ? 24.166 2.714 -11.007 1.00 67.44 92 CYS A CA 1
ATOM 656 C C . CYS A 1 92 ? 22.642 2.940 -10.971 1.00 67.44 92 CYS A C 1
ATOM 658 O O . CYS A 1 92 ? 21.994 2.622 -9.977 1.00 67.44 92 CYS A O 1
ATOM 660 N N . ARG A 1 93 ? 22.046 3.408 -12.080 1.00 72.19 93 ARG A N 1
ATOM 661 C CA . ARG A 1 93 ? 20.588 3.590 -12.224 1.00 72.19 93 ARG A CA 1
ATOM 662 C C . ARG A 1 93 ? 19.819 2.271 -12.074 1.00 72.19 93 ARG A C 1
ATOM 664 O O . ARG A 1 93 ? 18.798 2.222 -11.400 1.00 72.19 93 ARG A O 1
ATOM 671 N N . ARG A 1 94 ? 20.347 1.183 -12.638 1.00 78.06 94 ARG A N 1
ATOM 672 C CA . ARG A 1 94 ? 19.726 -0.147 -12.582 1.00 78.06 94 ARG A CA 1
ATOM 673 C C . ARG A 1 94 ? 19.797 -0.732 -11.170 1.00 78.06 94 ARG A C 1
ATOM 675 O O . ARG A 1 94 ? 18.810 -1.273 -10.687 1.00 78.06 94 ARG A O 1
ATOM 682 N N . VAL A 1 95 ? 20.935 -0.554 -10.491 1.00 81.94 95 VAL A N 1
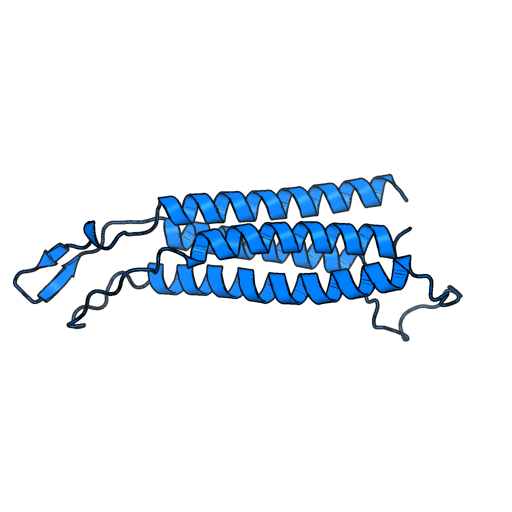ATOM 683 C CA . VAL A 1 95 ? 21.116 -0.944 -9.081 1.00 81.94 95 VAL A CA 1
ATOM 684 C C . VAL A 1 95 ? 20.157 -0.167 -8.177 1.00 81.94 95 VAL A C 1
ATOM 686 O O . VAL A 1 95 ? 19.455 -0.771 -7.371 1.00 81.94 95 VAL A O 1
ATOM 689 N N . SER A 1 96 ? 20.055 1.153 -8.362 1.00 81.81 96 SER A N 1
ATOM 690 C CA . SER A 1 96 ? 19.092 1.992 -7.637 1.00 81.81 96 SER A CA 1
ATOM 691 C C . SER A 1 96 ? 17.646 1.529 -7.858 1.00 81.81 96 SER A C 1
ATOM 693 O O . SER A 1 96 ? 16.893 1.403 -6.894 1.00 81.81 96 SER A O 1
ATOM 695 N N . GLY A 1 97 ? 17.278 1.173 -9.094 1.00 86.44 97 GLY A N 1
ATOM 696 C CA . GLY A 1 97 ? 15.957 0.630 -9.413 1.00 86.44 97 GLY A CA 1
ATOM 697 C C . GLY A 1 97 ? 15.648 -0.707 -8.728 1.00 86.44 97 GLY A C 1
ATOM 698 O O . GLY A 1 97 ? 14.521 -0.908 -8.272 1.00 86.44 97 GLY A O 1
ATOM 699 N N . LEU A 1 98 ? 16.635 -1.602 -8.603 1.00 85.38 98 LEU A N 1
ATOM 700 C CA . LEU A 1 98 ? 16.489 -2.869 -7.872 1.00 85.38 98 LEU A CA 1
ATOM 701 C C . LEU A 1 98 ? 16.344 -2.646 -6.362 1.00 85.38 98 LEU A C 1
ATOM 703 O O . LEU A 1 98 ? 15.465 -3.241 -5.741 1.00 85.38 98 LEU A O 1
ATOM 707 N N . ILE A 1 99 ? 17.155 -1.761 -5.777 1.00 88.19 99 ILE A N 1
ATOM 708 C CA . ILE A 1 99 ? 17.042 -1.402 -4.356 1.00 88.19 99 ILE A CA 1
ATOM 709 C C . ILE A 1 99 ? 15.663 -0.792 -4.083 1.00 88.19 99 ILE A C 1
ATOM 711 O O . ILE A 1 99 ? 14.979 -1.223 -3.158 1.00 88.19 99 ILE A O 1
ATOM 715 N N . ALA A 1 100 ? 15.208 0.143 -4.923 1.00 90.06 100 ALA A N 1
ATOM 716 C CA . ALA A 1 100 ? 13.878 0.736 -4.808 1.00 90.06 100 ALA A CA 1
ATOM 717 C C . ALA A 1 100 ? 12.760 -0.318 -4.904 1.00 90.06 100 ALA A C 1
ATOM 719 O O . ALA A 1 100 ? 11.799 -0.246 -4.140 1.00 90.06 100 ALA A O 1
ATOM 720 N N . ALA A 1 101 ? 12.903 -1.333 -5.769 1.00 90.19 101 ALA A N 1
ATOM 721 C CA . ALA A 1 101 ? 11.958 -2.450 -5.833 1.00 90.19 101 ALA A CA 1
ATOM 722 C C . ALA A 1 101 ? 11.910 -3.216 -4.506 1.00 90.19 101 ALA A C 1
ATOM 724 O O . ALA A 1 101 ? 10.829 -3.413 -3.955 1.00 90.19 101 ALA A O 1
ATOM 725 N N . ILE A 1 102 ? 13.066 -3.611 -3.967 1.00 91.38 102 ILE A N 1
ATOM 726 C CA . ILE A 1 102 ? 13.151 -4.363 -2.707 1.00 91.38 102 ILE A CA 1
ATOM 727 C C . ILE A 1 102 ? 12.520 -3.560 -1.565 1.00 91.38 102 ILE A C 1
ATOM 729 O O . ILE A 1 102 ? 11.649 -4.070 -0.860 1.00 91.38 102 ILE A O 1
ATOM 733 N N . VAL A 1 103 ? 12.895 -2.286 -1.420 1.00 93.19 103 VAL A N 1
ATOM 734 C CA . VAL A 1 103 ? 12.348 -1.416 -0.369 1.00 93.19 103 VAL A CA 1
ATOM 735 C C . VAL A 1 103 ? 10.838 -1.225 -0.547 1.00 93.19 103 VAL A C 1
ATOM 737 O O . VAL A 1 103 ? 10.117 -1.292 0.445 1.00 93.19 103 VAL A O 1
ATOM 740 N N . SER A 1 104 ? 10.338 -1.089 -1.785 1.00 94.62 104 SER A N 1
ATOM 741 C CA . SER A 1 104 ? 8.892 -0.981 -2.045 1.00 94.62 104 SER A CA 1
ATOM 742 C C . SER A 1 104 ? 8.109 -2.200 -1.548 1.00 94.62 104 SER A C 1
ATOM 744 O O . SER A 1 104 ? 7.025 -2.048 -0.995 1.00 94.62 104 SER A O 1
ATOM 746 N N . TRP A 1 105 ? 8.664 -3.409 -1.680 1.00 95.38 105 TRP A N 1
ATOM 747 C CA . TRP A 1 105 ? 8.030 -4.632 -1.184 1.00 95.38 105 TRP A CA 1
ATOM 748 C C . TRP A 1 105 ? 7.986 -4.674 0.342 1.00 95.38 105 TRP A C 1
ATOM 750 O O . TRP A 1 105 ? 6.963 -5.052 0.911 1.00 95.38 105 TRP A O 1
ATOM 760 N N . PHE A 1 106 ? 9.055 -4.243 1.014 1.00 95.56 106 PHE A N 1
ATOM 761 C CA . PHE A 1 106 ? 9.056 -4.149 2.474 1.00 95.56 106 PHE A CA 1
ATOM 762 C C . PHE A 1 106 ? 8.023 -3.137 2.977 1.00 95.56 106 PHE A C 1
ATOM 764 O O . PHE A 1 106 ? 7.223 -3.465 3.855 1.00 95.56 106 PHE A O 1
ATOM 771 N N . THR A 1 107 ? 7.985 -1.932 2.400 1.00 94.75 107 THR A N 1
ATOM 772 C CA . THR A 1 107 ? 7.000 -0.911 2.792 1.00 94.75 107 THR A CA 1
ATOM 773 C C . THR A 1 107 ? 5.574 -1.348 2.467 1.00 94.75 107 THR A C 1
ATOM 775 O O . THR A 1 107 ? 4.672 -1.108 3.270 1.00 94.75 107 THR A O 1
ATOM 778 N N . PHE A 1 108 ? 5.378 -2.054 1.348 1.00 96.50 108 PHE A N 1
ATOM 779 C CA . PHE A 1 10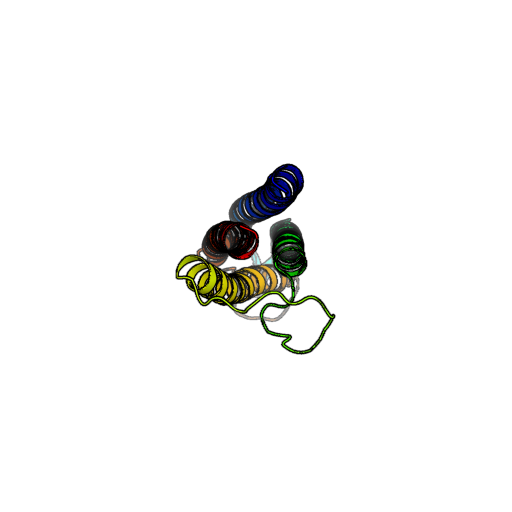8 ? 4.099 -2.646 0.966 1.00 96.50 108 PHE A CA 1
ATOM 780 C C . PHE A 1 108 ? 3.604 -3.649 2.012 1.00 96.50 108 PHE A C 1
ATOM 782 O O . PHE A 1 108 ? 2.476 -3.523 2.485 1.00 96.50 108 PHE A O 1
ATOM 789 N N . ILE A 1 109 ? 4.441 -4.619 2.400 1.00 97.06 109 ILE A N 1
ATOM 790 C CA . ILE A 1 109 ? 4.074 -5.661 3.372 1.00 97.06 109 ILE A CA 1
ATOM 791 C C . ILE A 1 109 ? 3.686 -5.031 4.712 1.00 97.06 109 ILE A C 1
ATOM 793 O O . ILE A 1 109 ? 2.680 -5.431 5.304 1.00 97.06 109 ILE A O 1
ATOM 797 N N . LEU A 1 110 ? 4.440 -4.026 5.171 1.00 95.75 110 LEU A N 1
ATOM 798 C CA . LEU A 1 110 ? 4.124 -3.301 6.403 1.00 95.75 110 LEU A CA 1
ATOM 799 C C . LEU A 1 110 ? 2.780 -2.568 6.292 1.00 95.75 110 LEU A C 1
ATOM 801 O O . LEU A 1 110 ? 1.895 -2.794 7.116 1.00 95.75 110 LEU A O 1
ATOM 805 N N . ALA A 1 111 ? 2.586 -1.752 5.250 1.00 95.50 111 ALA A N 1
ATOM 806 C CA . ALA A 1 111 ? 1.345 -1.002 5.047 1.00 95.50 111 ALA A CA 1
ATOM 807 C C . ALA A 1 111 ? 0.120 -1.924 4.936 1.00 95.50 111 ALA A C 1
ATOM 809 O O . ALA A 1 111 ? -0.896 -1.707 5.598 1.00 95.50 111 ALA A O 1
ATOM 810 N N . PHE A 1 112 ? 0.229 -2.983 4.132 1.00 95.62 112 PHE A N 1
ATOM 811 C CA . PHE A 1 112 ? -0.835 -3.959 3.918 1.00 95.62 112 PHE A CA 1
ATOM 812 C C . PHE A 1 112 ? -1.206 -4.682 5.217 1.00 95.62 112 PHE A C 1
ATOM 814 O O . PHE A 1 112 ? -2.384 -4.763 5.567 1.00 95.62 112 PHE A O 1
ATOM 821 N N . SER A 1 113 ? -0.208 -5.145 5.976 1.00 94.75 113 SER A N 1
ATOM 822 C CA . SER A 1 113 ? -0.433 -5.829 7.255 1.00 94.75 113 SER A CA 1
ATOM 823 C C . SER A 1 113 ? -1.133 -4.926 8.266 1.00 94.75 113 SER A C 1
ATOM 825 O O . SER A 1 113 ? -2.032 -5.382 8.977 1.00 94.75 113 SER A O 1
ATOM 827 N N . ILE A 1 114 ? -0.771 -3.640 8.310 1.00 92.81 114 ILE A N 1
ATOM 828 C CA . ILE A 1 114 ? -1.418 -2.671 9.195 1.00 92.81 114 ILE A CA 1
ATOM 829 C C . ILE A 1 114 ? -2.874 -2.429 8.771 1.00 92.81 114 ILE A C 1
ATOM 831 O O . ILE A 1 114 ? -3.756 -2.464 9.629 1.00 92.81 114 ILE A O 1
ATOM 835 N N . PHE A 1 115 ? -3.163 -2.251 7.475 1.00 93.12 115 PHE A N 1
ATOM 836 C CA . PHE A 1 115 ? -4.544 -2.080 7.005 1.00 93.12 115 PHE A CA 1
ATOM 837 C C . PHE A 1 115 ? -5.427 -3.301 7.296 1.00 93.12 115 PHE A C 1
ATOM 839 O O . PHE A 1 115 ? -6.552 -3.141 7.774 1.00 93.12 115 PHE A O 1
ATOM 846 N N . ILE A 1 116 ? -4.925 -4.517 7.062 1.00 92.81 116 ILE A N 1
ATOM 847 C CA . ILE A 1 116 ? -5.673 -5.746 7.363 1.00 92.81 116 ILE A CA 1
ATOM 848 C C . ILE A 1 116 ? -5.870 -5.910 8.869 1.00 92.81 116 ILE A C 1
ATOM 850 O O . ILE A 1 116 ? -6.979 -6.208 9.310 1.00 92.81 116 ILE A O 1
ATOM 854 N N . SER A 1 117 ? -4.835 -5.656 9.672 1.00 89.50 117 SER A N 1
ATOM 855 C CA . SER A 1 117 ? -4.956 -5.693 11.132 1.00 89.50 117 SER A CA 1
ATOM 856 C C . SER A 1 117 ? -6.024 -4.708 11.600 1.00 89.50 117 SER A C 1
ATOM 858 O O . SER A 1 117 ? -6.943 -5.093 12.321 1.00 89.50 117 SER A O 1
ATOM 860 N N . ALA A 1 118 ? -5.971 -3.461 11.128 1.00 83.81 118 ALA A N 1
ATOM 861 C CA . ALA A 1 118 ? -6.972 -2.444 11.424 1.00 83.81 118 ALA A CA 1
ATOM 862 C C . ALA A 1 118 ? -8.395 -2.888 11.054 1.00 83.81 118 ALA A C 1
ATOM 864 O O . ALA A 1 118 ? -9.322 -2.683 11.838 1.00 83.81 118 ALA A O 1
ATOM 865 N N . ALA A 1 119 ? -8.570 -3.535 9.901 1.00 86.44 119 ALA A N 1
ATOM 866 C CA . ALA A 1 119 ? -9.860 -4.071 9.486 1.00 86.44 119 ALA A CA 1
ATOM 867 C C . ALA A 1 119 ? -10.360 -5.185 10.416 1.00 86.44 119 ALA A C 1
ATOM 869 O O . ALA A 1 119 ? -11.516 -5.143 10.832 1.00 86.44 119 ALA A O 1
ATOM 870 N N . VAL A 1 120 ? -9.498 -6.136 10.787 1.00 84.06 120 VAL A N 1
ATOM 871 C CA . VAL A 1 120 ? -9.842 -7.263 11.674 1.00 84.06 120 VAL A CA 1
ATOM 872 C C . VAL A 1 120 ? -10.195 -6.783 13.080 1.00 84.06 120 VAL A C 1
ATOM 874 O O . VAL A 1 120 ? -11.164 -7.253 13.676 1.00 84.06 120 VAL A O 1
ATOM 877 N N . TRP A 1 121 ? -9.435 -5.833 13.624 1.00 75.38 121 TRP A N 1
ATOM 878 C CA . TRP A 1 121 ? -9.737 -5.249 14.930 1.00 75.38 121 TRP A CA 1
ATOM 879 C C . TRP A 1 121 ? -11.038 -4.442 14.895 1.00 75.38 121 TRP A C 1
ATOM 881 O O . TRP A 1 121 ? -11.810 -4.494 15.848 1.00 75.38 121 TRP A O 1
ATOM 891 N N . ASN A 1 122 ? -11.322 -3.752 13.786 1.00 72.19 122 ASN A N 1
ATOM 892 C CA . ASN A 1 122 ? -12.561 -2.998 13.625 1.00 72.19 122 ASN A CA 1
ATOM 893 C C . ASN A 1 122 ? -13.753 -3.886 13.227 1.00 72.19 122 ASN A C 1
ATOM 895 O O . ASN A 1 122 ? -14.880 -3.436 13.349 1.00 72.19 122 ASN A O 1
ATOM 899 N N . SER A 1 123 ? -13.583 -5.125 12.757 1.00 68.50 123 SER A N 1
ATOM 900 C CA . SER A 1 123 ? -14.710 -6.000 12.386 1.00 68.50 123 SER A CA 1
ATOM 901 C C . SER A 1 123 ? -15.274 -6.800 13.564 1.00 68.50 123 SER A C 1
ATOM 903 O O . SER A 1 123 ? -16.409 -7.273 13.496 1.00 68.50 123 SER A O 1
ATOM 905 N N . ARG A 1 124 ? -14.532 -6.930 14.671 1.00 64.25 124 ARG A N 1
ATOM 906 C CA . ARG A 1 124 ? -14.987 -7.612 15.896 1.00 64.25 124 ARG A CA 1
ATOM 907 C C . ARG A 1 124 ? -15.962 -6.739 16.698 1.00 64.25 124 ARG A C 1
ATOM 909 O O . ARG A 1 124 ? -15.664 -6.312 17.803 1.00 64.25 124 ARG A O 1
ATOM 916 N N . HIS A 1 125 ? -17.148 -6.492 16.148 1.00 56.19 125 HIS A N 1
ATOM 917 C CA . HIS A 1 125 ? -18.201 -5.685 16.783 1.00 56.19 125 HIS A CA 1
ATOM 918 C C . HIS A 1 125 ? -19.034 -6.429 17.846 1.00 56.19 125 HIS A C 1
ATOM 920 O O . HIS A 1 125 ? -19.962 -5.850 18.402 1.00 56.19 125 HIS A O 1
ATOM 926 N N . ARG A 1 126 ? -18.761 -7.708 18.141 1.00 48.81 126 ARG A N 1
ATOM 927 C CA . ARG A 1 126 ? -19.587 -8.512 19.061 1.00 48.81 126 ARG A CA 1
ATOM 928 C C . ARG A 1 126 ? -18.802 -9.632 19.741 1.00 48.81 126 ARG A C 1
ATOM 930 O O . ARG A 1 126 ? -18.928 -10.792 19.363 1.00 48.81 126 ARG A O 1
ATOM 937 N N . GLN A 1 127 ? -18.027 -9.317 20.772 1.00 47.31 127 GLN A N 1
ATOM 938 C CA . GLN A 1 127 ? -17.685 -10.329 21.777 1.00 47.31 127 GLN A CA 1
ATOM 939 C C . GLN A 1 127 ? -18.302 -9.922 23.112 1.00 47.31 127 GLN A C 1
ATOM 941 O O . GLN A 1 127 ? -17.683 -9.238 23.921 1.00 47.31 127 GLN A O 1
ATOM 946 N N . SER A 1 128 ? -19.556 -10.345 23.301 1.00 44.16 128 SER A N 1
ATOM 947 C CA . SER A 1 128 ? -20.170 -10.434 24.627 1.00 44.16 128 SER A CA 1
ATOM 948 C C . SER A 1 128 ? -19.283 -11.329 25.500 1.00 44.16 128 SER A C 1
ATOM 950 O O . SER A 1 128 ? -18.864 -12.404 25.060 1.00 44.16 128 SER A O 1
ATOM 952 N N . GLY A 1 129 ? -18.928 -10.846 26.694 1.00 48.09 129 GLY A N 1
ATOM 953 C CA . GLY A 1 129 ? -18.149 -11.604 27.681 1.00 48.09 129 GLY A CA 1
ATOM 954 C C . GLY A 1 129 ? -16.664 -11.246 27.850 1.00 48.09 129 GLY A C 1
ATOM 955 O O . GLY A 1 129 ? -16.004 -11.867 28.685 1.00 48.09 129 GLY A O 1
ATOM 956 N N . GLN A 1 130 ? -16.104 -10.258 27.136 1.00 49.88 130 GLN A N 1
ATOM 957 C CA . GLN A 1 130 ? -14.769 -9.732 27.475 1.00 49.88 130 GLN A CA 1
ATOM 958 C C . GLN A 1 130 ? -14.862 -8.576 28.481 1.00 49.88 130 GLN A C 1
ATOM 960 O O . GLN A 1 130 ? -15.421 -7.530 28.183 1.00 49.88 130 GLN A O 1
ATOM 965 N N . LYS A 1 131 ? -14.232 -8.744 29.654 1.00 50.12 131 LYS A N 1
ATOM 966 C CA . LYS A 1 131 ? -14.162 -7.744 30.744 1.00 50.12 131 LYS A CA 1
ATOM 967 C C . LYS A 1 131 ? -13.419 -6.443 30.383 1.00 50.12 131 LYS A C 1
ATOM 969 O O . LYS A 1 131 ? -13.412 -5.518 31.189 1.00 50.12 131 LYS A O 1
ATOM 974 N N . SER A 1 132 ? -12.796 -6.366 29.206 1.00 58.62 132 SER A N 1
ATOM 975 C CA . SER A 1 132 ? -12.027 -5.203 28.756 1.00 58.62 132 SER A CA 1
ATOM 976 C C . SER A 1 132 ? -12.473 -4.788 27.359 1.00 58.62 132 SER A C 1
ATOM 978 O O . SER A 1 132 ? -12.301 -5.544 26.405 1.00 58.62 132 SER A O 1
ATOM 980 N N . CYS A 1 133 ? -13.012 -3.574 27.227 1.00 67.62 133 CYS A N 1
ATOM 981 C CA . CYS A 1 133 ? -13.355 -3.009 25.926 1.00 67.62 133 CYS A CA 1
ATOM 982 C C . CYS A 1 133 ? -12.070 -2.649 25.164 1.00 67.62 133 CYS A C 1
ATOM 984 O O . CYS A 1 133 ? -11.320 -1.759 25.571 1.00 67.62 133 CYS A O 1
ATOM 986 N N . TYR A 1 134 ? -11.810 -3.329 24.048 1.00 63.53 134 TYR A N 1
ATOM 987 C CA . TYR A 1 134 ? -10.663 -3.034 23.190 1.00 63.53 134 TYR A CA 1
ATOM 988 C C . TYR A 1 134 ? -11.024 -1.962 22.160 1.00 63.53 134 TYR A C 1
ATOM 990 O O . TYR A 1 134 ? -12.098 -1.986 21.557 1.00 63.53 134 TYR A O 1
ATOM 998 N N . VAL A 1 135 ? -10.110 -1.013 21.954 1.00 63.00 135 VAL A N 1
ATOM 999 C CA . VAL A 1 135 ? -10.259 0.102 21.012 1.00 63.00 135 VAL A CA 1
ATOM 1000 C C . VAL A 1 135 ? -9.030 0.134 20.116 1.00 63.00 135 VAL A C 1
ATOM 1002 O O . VAL A 1 135 ? -7.907 -0.046 20.590 1.00 63.00 135 VAL A O 1
ATOM 1005 N N . LEU A 1 136 ? -9.235 0.388 18.822 1.00 61.09 136 LEU A N 1
ATOM 1006 C CA . LEU A 1 136 ? -8.140 0.526 17.867 1.00 61.09 136 LEU A CA 1
ATOM 1007 C C . LEU A 1 136 ? -7.161 1.625 18.294 1.00 61.09 136 LEU A C 1
ATOM 1009 O O . LEU A 1 136 ? -7.552 2.761 18.594 1.00 61.09 136 LEU A O 1
ATOM 1013 N N . ARG A 1 137 ? -5.866 1.311 18.232 1.00 64.38 137 ARG A N 1
ATOM 1014 C CA . ARG A 1 137 ? -4.811 2.284 18.495 1.00 64.38 137 ARG A CA 1
ATOM 1015 C C . ARG A 1 137 ? -4.796 3.347 17.394 1.00 64.38 137 ARG A C 1
ATOM 1017 O O . ARG A 1 137 ? -4.854 3.070 16.203 1.00 64.38 137 ARG A O 1
ATOM 1024 N N . SER A 1 138 ? -4.705 4.603 17.820 1.00 63.00 138 SER A N 1
ATOM 1025 C CA . SER A 1 138 ? -4.831 5.787 16.964 1.00 63.00 138 SER A CA 1
ATOM 1026 C C . SER A 1 138 ? -3.758 5.998 15.912 1.00 63.00 138 SER A C 1
ATOM 1028 O O . SER A 1 138 ? -3.945 6.832 15.030 1.00 63.00 138 SER A O 1
ATOM 1030 N N . ARG A 1 139 ? -2.633 5.303 16.035 1.00 71.50 139 ARG A N 1
ATOM 1031 C CA . ARG A 1 139 ? -1.426 5.604 15.270 1.00 71.50 139 ARG A CA 1
ATOM 1032 C C . ARG A 1 139 ? -1.310 4.789 13.984 1.00 71.50 139 ARG A C 1
ATOM 1034 O O . ARG A 1 139 ? -0.655 5.233 13.052 1.00 71.50 139 ARG A O 1
ATOM 1041 N N . ASP A 1 140 ? -1.996 3.655 13.921 1.00 80.81 140 ASP A N 1
ATOM 1042 C CA . ASP A 1 140 ? -1.665 2.608 12.959 1.00 80.81 140 ASP A CA 1
ATOM 1043 C C . ASP A 1 140 ? -2.176 2.947 11.539 1.00 80.81 140 ASP A C 1
ATOM 1045 O O . ASP A 1 140 ? -1.452 2.795 10.559 1.00 80.81 140 ASP A O 1
ATOM 1049 N N . LEU A 1 141 ? -3.388 3.503 11.393 1.00 84.38 141 LEU A N 1
ATOM 1050 C CA . LEU A 1 141 ? -3.944 3.840 10.068 1.00 84.38 141 LEU A CA 1
ATOM 1051 C C . LEU A 1 141 ? -3.206 4.992 9.350 1.00 84.38 141 LEU A C 1
ATOM 1053 O O . LEU A 1 141 ? -2.935 4.852 8.157 1.00 84.38 141 LEU A O 1
ATOM 1057 N N . PRO A 1 142 ? -2.866 6.119 10.013 1.00 90.69 142 PRO A N 1
ATOM 1058 C CA . PRO A 1 142 ? -2.040 7.161 9.398 1.00 90.69 142 PRO A CA 1
ATOM 1059 C C . PRO A 1 142 ? -0.659 6.653 8.970 1.00 90.69 142 PRO A C 1
ATOM 1061 O O . PRO A 1 142 ? -0.163 7.039 7.915 1.00 90.69 142 PRO A O 1
ATOM 1064 N N . GLU A 1 143 ? -0.053 5.765 9.763 1.00 91.31 143 GLU A N 1
ATOM 1065 C CA . GLU A 1 143 ? 1.243 5.154 9.453 1.00 91.31 143 GLU A CA 1
ATOM 1066 C C . GLU A 1 143 ? 1.162 4.304 8.175 1.00 91.31 143 GLU A C 1
ATOM 1068 O O . GLU A 1 143 ? 1.959 4.488 7.252 1.00 91.31 143 GLU A O 1
ATOM 1073 N N . ALA A 1 144 ? 0.131 3.461 8.055 1.00 93.19 144 ALA A N 1
ATOM 1074 C CA . ALA A 1 144 ? -0.128 2.685 6.842 1.00 93.19 144 ALA A CA 1
ATOM 1075 C C . ALA A 1 144 ? -0.390 3.569 5.613 1.00 93.19 144 ALA A C 1
ATOM 1077 O O . ALA A 1 144 ? 0.105 3.273 4.524 1.00 93.19 144 ALA A O 1
ATOM 1078 N N . ALA A 1 145 ? -1.123 4.676 5.777 1.00 94.06 145 ALA A N 1
ATOM 1079 C CA . ALA A 1 145 ? -1.386 5.621 4.693 1.00 94.06 145 ALA A CA 1
ATOM 1080 C C . ALA A 1 145 ? -0.084 6.241 4.154 1.00 94.06 145 ALA A C 1
ATOM 1082 O O . ALA A 1 145 ? 0.128 6.266 2.939 1.00 94.06 145 ALA A O 1
ATOM 1083 N N . ILE A 1 146 ? 0.826 6.661 5.036 1.00 96.19 146 ILE A N 1
ATOM 1084 C CA . ILE A 1 146 ? 2.138 7.204 4.648 1.00 96.19 146 ILE A CA 1
ATOM 1085 C C . ILE A 1 146 ? 2.989 6.129 3.959 1.00 96.19 146 ILE A C 1
ATOM 1087 O O . ILE A 1 146 ? 3.524 6.367 2.874 1.00 96.19 146 ILE A O 1
ATOM 1091 N N . LEU A 1 147 ? 3.071 4.926 4.535 1.00 95.31 147 LEU A N 1
ATOM 1092 C CA . LEU A 1 147 ? 3.810 3.808 3.937 1.00 95.31 147 LEU A CA 1
ATOM 1093 C C . LEU A 1 147 ? 3.254 3.415 2.558 1.00 95.31 147 LEU A C 1
ATOM 1095 O O . LEU A 1 147 ? 4.022 3.030 1.674 1.00 95.31 147 LEU A O 1
ATOM 1099 N N . SER A 1 148 ? 1.945 3.559 2.337 1.00 95.81 148 SER A N 1
ATOM 1100 C CA . SER A 1 148 ? 1.322 3.306 1.033 1.00 95.81 148 SER A CA 1
ATOM 1101 C C . SER A 1 148 ? 1.777 4.302 -0.047 1.00 95.81 148 SER A C 1
ATOM 1103 O O . SER A 1 148 ? 2.053 3.892 -1.177 1.00 95.81 148 SER A O 1
ATOM 1105 N N . LEU A 1 149 ? 1.972 5.581 0.306 1.00 96.19 149 LEU A N 1
ATOM 1106 C CA . LEU A 1 149 ? 2.550 6.586 -0.598 1.00 96.19 149 LEU A CA 1
ATOM 1107 C C . LEU A 1 149 ? 4.016 6.286 -0.903 1.00 96.19 149 LEU A C 1
ATOM 1109 O O . LEU A 1 149 ? 4.420 6.319 -2.064 1.00 96.19 149 LEU A O 1
ATOM 1113 N N . ILE A 1 150 ? 4.800 5.956 0.127 1.00 96.75 150 ILE A N 1
ATOM 1114 C CA . ILE A 1 150 ? 6.217 5.598 -0.030 1.00 96.75 150 ILE A CA 1
ATOM 1115 C C . ILE A 1 150 ? 6.352 4.394 -0.969 1.00 96.75 150 ILE A C 1
ATOM 1117 O O . ILE A 1 150 ? 7.156 4.422 -1.898 1.00 96.75 150 ILE A O 1
ATOM 1121 N N . THR A 1 151 ? 5.510 3.376 -0.782 1.00 96.31 151 THR A N 1
ATOM 1122 C CA . THR A 1 151 ? 5.449 2.189 -1.647 1.00 96.31 151 THR A CA 1
ATOM 1123 C C . THR A 1 151 ? 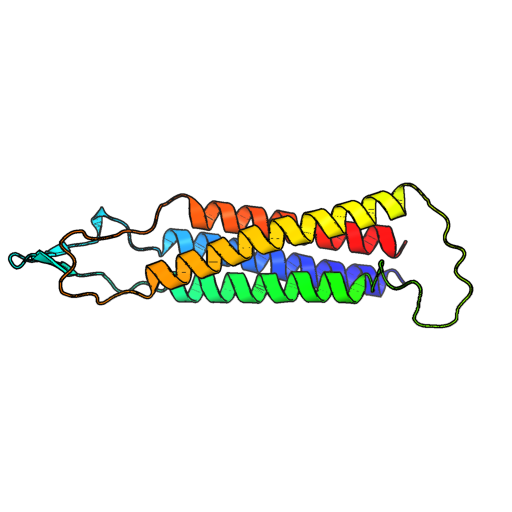5.201 2.572 -3.106 1.00 96.31 151 THR A C 1
ATOM 1125 O O . THR A 1 151 ? 5.948 2.147 -3.985 1.00 96.31 151 THR A O 1
ATOM 1128 N N . ALA A 1 152 ? 4.203 3.422 -3.375 1.00 95.62 152 ALA A N 1
ATOM 1129 C CA . ALA A 1 152 ? 3.891 3.860 -4.734 1.00 95.62 152 ALA A CA 1
ATOM 1130 C C . ALA A 1 152 ? 5.032 4.676 -5.368 1.00 95.62 152 ALA A C 1
ATOM 1132 O O . ALA A 1 152 ? 5.393 4.430 -6.519 1.00 95.62 152 ALA A O 1
ATOM 1133 N N . ILE A 1 153 ? 5.649 5.597 -4.618 1.00 95.88 153 ILE A N 1
ATOM 1134 C CA . ILE A 1 153 ? 6.782 6.412 -5.090 1.00 95.88 153 ILE A CA 1
ATOM 1135 C C . ILE A 1 153 ? 7.984 5.525 -5.433 1.00 95.88 153 ILE A C 1
ATOM 1137 O O . ILE A 1 153 ? 8.589 5.685 -6.499 1.00 95.88 153 ILE A O 1
ATOM 1141 N N . LEU A 1 154 ? 8.324 4.573 -4.561 1.00 94.00 154 LEU A N 1
ATOM 1142 C CA . LEU A 1 154 ? 9.428 3.639 -4.787 1.00 94.00 154 LEU A CA 1
ATOM 1143 C C . LEU A 1 154 ? 9.140 2.693 -5.958 1.00 94.00 154 LEU A C 1
ATOM 1145 O O . LEU A 1 154 ? 10.028 2.462 -6.778 1.00 94.00 154 LEU A O 1
ATOM 1149 N N . GLY A 1 155 ? 7.902 2.206 -6.084 1.00 91.94 155 GLY A N 1
ATOM 1150 C CA . GLY A 1 155 ? 7.466 1.371 -7.204 1.00 91.94 155 GLY A CA 1
ATOM 1151 C C . GLY A 1 155 ? 7.579 2.096 -8.549 1.00 91.94 155 GLY A C 1
ATOM 1152 O O . GLY A 1 155 ? 8.141 1.554 -9.502 1.00 91.94 155 GLY A O 1
ATOM 1153 N N . VAL A 1 156 ? 7.134 3.356 -8.615 1.00 93.19 156 VAL A N 1
ATOM 1154 C CA . VAL A 1 156 ? 7.294 4.211 -9.805 1.00 93.19 156 VAL A CA 1
ATOM 1155 C C . VAL A 1 156 ? 8.771 4.485 -10.101 1.00 93.19 156 VAL A C 1
ATOM 1157 O O . VAL A 1 156 ? 9.201 4.333 -11.245 1.00 93.19 156 VAL A O 1
ATOM 1160 N N . SER A 1 157 ? 9.566 4.836 -9.088 1.00 90.69 157 SER A N 1
ATOM 1161 C CA . SER A 1 157 ? 10.999 5.133 -9.252 1.00 90.69 157 SER A CA 1
ATOM 1162 C C . SER A 1 157 ? 11.783 3.917 -9.746 1.00 90.69 157 SER A C 1
ATOM 1164 O O . SER A 1 157 ? 12.643 4.040 -10.624 1.00 90.69 157 SER A O 1
ATOM 1166 N N . SER A 1 158 ? 11.455 2.733 -9.223 1.00 89.06 158 SER A N 1
ATOM 1167 C CA . SER A 1 158 ? 12.007 1.458 -9.678 1.00 89.06 158 SER A CA 1
ATOM 1168 C C . SER A 1 158 ? 11.663 1.193 -11.142 1.00 89.06 158 SER A C 1
ATOM 1170 O O . SER A 1 158 ? 12.545 0.893 -11.947 1.00 89.06 158 SER A O 1
ATOM 1172 N N . TYR A 1 159 ? 10.395 1.380 -11.508 1.00 88.19 159 TYR A N 1
ATOM 1173 C CA . TYR A 1 159 ? 9.921 1.189 -12.871 1.00 88.19 159 TYR A CA 1
ATOM 1174 C C . TYR A 1 159 ? 10.590 2.117 -13.883 1.00 88.19 159 TYR A C 1
ATOM 1176 O O . TYR A 1 159 ? 11.045 1.637 -14.920 1.00 88.19 159 TYR A O 1
ATOM 1184 N N . VAL A 1 160 ? 10.715 3.409 -13.580 1.00 88.06 160 VAL A N 1
ATOM 1185 C CA . VAL A 1 160 ? 11.431 4.359 -14.447 1.00 88.06 160 VAL A CA 1
ATOM 1186 C C . VAL A 1 160 ? 12.901 3.946 -14.585 1.00 88.06 160 VAL A C 1
ATOM 1188 O O . VAL A 1 160 ? 13.397 3.769 -15.695 1.00 88.06 160 VAL A O 1
ATOM 1191 N N . SER A 1 161 ? 13.575 3.666 -13.467 1.00 85.56 161 SER A N 1
ATOM 1192 C CA . SER A 1 161 ? 15.013 3.352 -13.445 1.00 85.56 161 SER A CA 1
ATOM 1193 C C . SER A 1 161 ? 15.395 2.047 -14.151 1.00 85.56 161 SER A C 1
ATOM 1195 O O . SER A 1 161 ? 16.531 1.905 -14.603 1.00 85.56 161 SER A O 1
ATOM 1197 N N . LEU A 1 162 ? 14.484 1.071 -14.211 1.00 80.06 162 LEU A N 1
ATOM 1198 C CA . LEU A 1 162 ? 14.721 -0.225 -14.859 1.00 80.06 162 LEU A CA 1
ATOM 1199 C C . LEU A 1 162 ? 14.327 -0.244 -16.341 1.00 80.06 162 LEU A C 1
ATOM 1201 O O . LEU A 1 162 ? 14.704 -1.182 -17.059 1.00 80.06 162 LEU A O 1
ATOM 1205 N N . ARG A 1 163 ? 13.560 0.755 -16.789 1.00 75.38 163 ARG A N 1
ATOM 1206 C CA . ARG A 1 163 ? 13.015 0.822 -18.148 1.00 75.38 163 ARG A CA 1
ATOM 1207 C C . ARG A 1 163 ? 13.662 1.886 -19.035 1.00 75.38 163 ARG A C 1
ATOM 1209 O O . ARG A 1 163 ? 13.563 1.729 -20.255 1.00 75.38 163 ARG A O 1
ATOM 1216 N N . ASP A 1 164 ? 14.291 2.895 -18.435 1.00 61.84 164 ASP A N 1
ATOM 1217 C CA . ASP A 1 164 ? 15.276 3.783 -19.074 1.00 61.84 164 ASP A CA 1
ATOM 1218 C C . ASP A 1 164 ? 16.577 3.030 -19.413 1.00 61.84 164 ASP A C 1
ATOM 1220 O O . ASP A 1 164 ? 17.138 3.291 -20.501 1.00 61.84 164 ASP A O 1
#

InterPro domains:
  IPR009606 DESIGUAL/Modifying wall lignin-1/2 [PF06749] (58-153)
  IPR052222 Arabidopsis DESIGUAL [PTHR31769] (8-162)

Radius of gyration: 20.46 Å; chains: 1; bounding box: 50×27×60 Å

Foldseek 3Di:
DVVVLVVLLVLLLVLLLLLLVLLVVLLVQFWDPVQWDADPVLDIATDDTCSLVSLVSSLVSLVVSLVSLDVLLPDPPDPDDDDDPPPPDPDPLLVLLVVLNVVLVVLSVQLNVLSNVSNVQRVPRDDDPDNDDDGDDSPRSNSSSVSSNSSSVSSSSSSVSSVD

Organism: Ananas comosus (NCBI:txid4615)